Protein AF-A0A2W6D021-F1 (afdb_monomer)

Radius of gyration: 19.52 Å; Cα contacts (8 Å, |Δi|>4): 272; chains: 1; bounding box: 46×26×74 Å

Sequence (165 aa):
MRADDTATIYPVQRATSNGAAAAGVLAAVWCRSVGTSWTLELHEVDGGPARGTVVDWISSGIPISQPEPDVALTPELLGARGMYLFGDPSAGPDTHTRRGIGYACTNAELITLAHLVADAAAEAGVHPVLLAAQWVAAGFSTDDAAGWIRQGVQSPQATQHQTMS

Secondary structure (DSSP, 8-state):
----------------THHHHHTT-EEEEEE--SSSEEEEEEEE--SSSSPPPEEEEEEEEEETTSPPPPTTHHHHHHHTTT-EEEE-GGGS--BTTEEEEEEEES-HHHHHHHHHTHHHHHHTT--HHHHHHHHHHTT--HHHHHHHHHTT---HHHHHHHTT-

Structure (mmCIF, N/CA/C/O backbone):
data_AF-A0A2W6D021-F1
#
_entry.id   AF-A0A2W6D021-F1
#
loop_
_atom_site.group_PDB
_atom_site.id
_atom_site.type_symbol
_atom_site.label_atom_id
_atom_site.label_alt_id
_atom_site.label_comp_id
_atom_site.label_asym_id
_atom_site.label_entity_id
_atom_site.label_seq_id
_atom_site.pdbx_PDB_ins_code
_atom_site.Cartn_x
_atom_site.Cartn_y
_atom_site.Cartn_z
_atom_site.occupancy
_atom_site.B_iso_or_equiv
_atom_site.auth_seq_id
_atom_site.auth_comp_id
_atom_site.auth_asym_id
_atom_site.auth_atom_id
_atom_site.pdbx_PDB_model_num
ATOM 1 N N . MET A 1 1 ? 28.505 -12.039 53.521 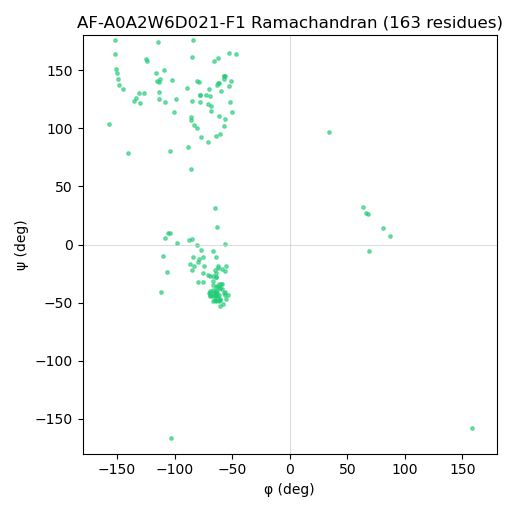1.00 36.16 1 MET A N 1
ATOM 2 C CA . MET A 1 1 ? 28.253 -10.638 53.118 1.00 36.16 1 MET A CA 1
ATOM 3 C C . MET A 1 1 ? 27.627 -10.684 51.729 1.00 36.16 1 MET A C 1
ATOM 5 O O . MET A 1 1 ? 28.126 -11.447 50.917 1.00 36.16 1 MET A O 1
ATOM 9 N N . ARG A 1 2 ? 26.483 -9.998 51.566 1.00 39.72 2 ARG A N 1
ATOM 10 C CA . ARG A 1 2 ? 25.570 -9.876 50.394 1.00 39.72 2 ARG A CA 1
ATOM 11 C C . ARG A 1 2 ? 26.297 -9.604 49.055 1.00 39.72 2 ARG A C 1
ATOM 13 O O . ARG A 1 2 ? 27.440 -9.173 49.117 1.00 39.72 2 ARG A O 1
ATOM 20 N N . ALA A 1 3 ? 25.730 -9.763 47.852 1.00 34.97 3 ALA A N 1
ATOM 21 C CA . ALA A 1 3 ? 24.343 -9.832 47.346 1.00 34.97 3 ALA A CA 1
ATOM 22 C C . ALA A 1 3 ? 24.319 -10.766 46.102 1.00 34.97 3 ALA A C 1
ATOM 24 O O . ALA A 1 3 ? 25.348 -10.902 45.449 1.00 34.97 3 ALA A O 1
ATOM 25 N N . ASP A 1 4 ? 23.308 -11.601 45.849 1.00 44.94 4 ASP A N 1
ATOM 26 C CA . ASP A 1 4 ? 22.039 -11.282 45.163 1.00 44.94 4 ASP A CA 1
ATOM 27 C C . ASP A 1 4 ? 22.173 -10.233 44.048 1.00 44.94 4 ASP A C 1
ATOM 29 O O . ASP A 1 4 ? 22.151 -9.035 44.318 1.00 44.94 4 ASP A O 1
ATOM 33 N N . ASP A 1 5 ? 22.289 -10.691 42.800 1.00 35.66 5 ASP A N 1
ATOM 34 C CA . ASP A 1 5 ? 21.982 -9.868 41.629 1.00 35.66 5 ASP A CA 1
ATOM 35 C C . ASP A 1 5 ? 21.263 -10.739 40.592 1.00 35.66 5 ASP A C 1
ATOM 37 O O . ASP A 1 5 ? 21.831 -11.309 39.658 1.00 35.66 5 ASP A O 1
ATOM 41 N N . THR A 1 6 ? 19.973 -10.935 40.857 1.00 46.66 6 THR A N 1
ATOM 42 C CA . THR A 1 6 ? 19.033 -11.535 39.918 1.00 46.66 6 THR A CA 1
ATOM 43 C C . THR A 1 6 ? 18.691 -10.461 38.892 1.00 46.66 6 THR A C 1
ATOM 45 O O . THR A 1 6 ? 17.790 -9.650 39.103 1.00 46.66 6 THR A O 1
ATOM 48 N N . ALA A 1 7 ? 19.426 -10.426 37.780 1.00 34.81 7 ALA A N 1
ATOM 49 C CA . ALA A 1 7 ? 19.088 -9.573 36.650 1.00 34.81 7 ALA A CA 1
ATOM 50 C C . ALA A 1 7 ? 17.836 -10.128 35.952 1.00 34.81 7 ALA A C 1
ATOM 52 O O . ALA A 1 7 ? 17.905 -10.934 35.024 1.00 34.81 7 ALA A O 1
ATOM 53 N N . THR A 1 8 ? 16.672 -9.689 36.426 1.00 38.25 8 THR A N 1
ATOM 54 C CA . THR A 1 8 ? 15.397 -9.774 35.715 1.00 38.25 8 THR A CA 1
ATOM 55 C C . THR A 1 8 ? 15.521 -8.983 34.415 1.00 38.25 8 THR A C 1
ATOM 57 O O . THR A 1 8 ? 15.348 -7.766 34.388 1.00 38.25 8 THR A O 1
ATOM 60 N N . ILE A 1 9 ? 15.842 -9.672 33.322 1.00 38.25 9 ILE A N 1
ATOM 61 C CA . ILE A 1 9 ? 15.699 -9.119 31.978 1.00 38.25 9 ILE A CA 1
ATOM 62 C C . ILE A 1 9 ? 14.225 -9.271 31.610 1.00 38.25 9 ILE A C 1
ATOM 64 O O . ILE A 1 9 ? 13.759 -10.355 31.264 1.00 38.25 9 ILE A O 1
ATOM 68 N N . TYR A 1 10 ? 13.479 -8.176 31.741 1.00 30.38 10 TYR A N 1
ATOM 69 C CA . TYR A 1 10 ? 12.132 -8.055 31.199 1.00 30.38 10 TYR A CA 1
ATOM 70 C C . TYR A 1 10 ? 12.154 -8.420 29.708 1.00 30.38 10 TYR A C 1
ATOM 72 O O . TYR A 1 10 ? 13.043 -7.944 28.992 1.00 30.38 10 TYR A O 1
ATOM 80 N N . PRO A 1 11 ? 11.190 -9.200 29.188 1.00 31.41 11 PRO A N 1
ATOM 81 C CA . PRO A 1 11 ? 10.976 -9.202 27.757 1.00 31.41 11 PRO A CA 1
ATOM 82 C C . PRO A 1 11 ? 10.578 -7.774 27.379 1.00 31.41 11 PRO A C 1
ATOM 84 O O . PRO A 1 11 ? 9.499 -7.301 27.734 1.00 31.41 11 PRO A O 1
ATOM 87 N N . VAL A 1 12 ? 11.464 -7.067 26.675 1.00 36.25 12 VAL A N 1
ATOM 88 C CA . VAL A 1 12 ? 11.050 -5.939 25.845 1.00 36.25 12 VAL A CA 1
ATOM 89 C C . VAL A 1 12 ? 10.030 -6.527 24.887 1.00 36.25 12 VAL A C 1
ATOM 91 O O . VAL A 1 12 ? 10.373 -7.259 23.956 1.00 36.25 12 VAL A O 1
ATOM 94 N N . GLN A 1 13 ? 8.760 -6.280 25.183 1.00 35.12 13 GLN A N 1
ATOM 95 C CA . GLN A 1 13 ? 7.656 -6.608 24.313 1.00 35.12 13 GLN A CA 1
ATOM 96 C C . GLN A 1 13 ? 7.842 -5.751 23.067 1.00 35.12 13 GLN A C 1
ATOM 98 O O . GLN A 1 13 ? 7.489 -4.575 23.026 1.00 35.12 13 GLN A O 1
ATOM 103 N N . ARG A 1 14 ? 8.514 -6.338 22.077 1.00 36.53 14 ARG A N 1
ATOM 104 C CA . ARG A 1 14 ? 8.670 -5.788 20.740 1.00 36.53 14 ARG A CA 1
ATOM 105 C C . ARG A 1 14 ? 7.251 -5.561 20.236 1.00 36.53 14 ARG A C 1
ATOM 107 O O . ARG A 1 14 ? 6.534 -6.536 20.018 1.00 36.53 14 ARG A O 1
ATOM 114 N N . ALA A 1 15 ? 6.830 -4.299 20.154 1.00 38.88 15 ALA A N 1
ATOM 115 C CA . ALA A 1 15 ? 5.554 -3.934 19.560 1.00 38.88 15 ALA A CA 1
ATOM 116 C C . ALA A 1 15 ? 5.493 -4.626 18.199 1.00 38.88 15 ALA A C 1
ATOM 118 O O . ALA A 1 15 ? 6.365 -4.455 17.346 1.00 38.88 15 ALA A O 1
ATOM 119 N N . THR A 1 16 ? 4.559 -5.555 18.089 1.00 40.28 16 THR A N 1
ATOM 120 C CA . THR A 1 16 ? 4.545 -6.571 17.058 1.00 40.28 16 THR A CA 1
ATOM 121 C C . THR A 1 16 ? 4.270 -5.916 15.712 1.00 40.28 16 THR A C 1
ATOM 123 O O . THR A 1 16 ? 3.166 -5.461 15.425 1.00 40.28 16 THR A O 1
ATOM 126 N N . SER A 1 17 ? 5.264 -5.983 14.834 1.00 48.09 17 SER A N 1
ATOM 127 C CA . SER A 1 17 ? 5.142 -5.860 13.378 1.00 48.09 17 SER A CA 1
ATOM 128 C C . SER A 1 17 ? 4.158 -6.866 12.751 1.00 48.09 17 SER A C 1
ATOM 130 O O . SER A 1 17 ? 3.954 -6.856 11.542 1.00 48.09 17 SER A O 1
ATOM 132 N N . ASN A 1 18 ? 3.516 -7.722 13.556 1.00 52.38 18 ASN A N 1
ATOM 133 C CA . ASN A 1 18 ? 2.543 -8.725 13.123 1.00 52.38 18 ASN A CA 1
ATOM 134 C C . ASN A 1 18 ? 1.292 -8.127 12.464 1.00 52.38 18 ASN A C 1
ATOM 136 O O . ASN A 1 18 ? 0.610 -8.851 11.752 1.00 52.38 18 ASN A O 1
ATOM 140 N N . GLY A 1 19 ? 0.976 -6.845 12.683 1.00 53.09 19 GLY A N 1
ATOM 141 C CA . GLY A 1 19 ? -0.213 -6.217 12.093 1.00 53.09 19 GLY A CA 1
ATOM 142 C C . GLY A 1 19 ? -0.155 -6.123 10.563 1.00 53.09 19 GLY A C 1
ATOM 143 O O . GLY A 1 19 ? -1.102 -6.523 9.895 1.00 53.09 19 GLY A O 1
ATOM 144 N N . ALA A 1 20 ? 0.967 -5.658 9.999 1.00 55.97 20 ALA A N 1
ATOM 145 C CA . ALA A 1 20 ? 1.134 -5.528 8.545 1.00 55.97 20 ALA A CA 1
ATOM 146 C C . ALA A 1 20 ? 1.226 -6.887 7.840 1.00 55.97 20 ALA A C 1
ATOM 148 O O . ALA A 1 20 ? 0.572 -7.090 6.818 1.00 55.97 20 ALA A O 1
ATOM 149 N N . ALA A 1 21 ? 1.983 -7.827 8.412 1.00 56.91 21 ALA A N 1
ATOM 150 C CA . ALA A 1 21 ? 2.098 -9.180 7.874 1.00 56.91 21 ALA A CA 1
ATOM 151 C C . ALA A 1 21 ? 0.750 -9.927 7.915 1.00 56.91 21 ALA A C 1
ATOM 153 O O . ALA A 1 21 ? 0.361 -10.548 6.930 1.00 56.91 21 ALA A O 1
ATOM 154 N N . ALA A 1 22 ? -0.019 -9.806 9.007 1.00 56.69 22 ALA A N 1
ATOM 155 C CA . ALA A 1 22 ? -1.361 -10.391 9.098 1.00 56.69 22 ALA A CA 1
ATOM 156 C C . ALA A 1 22 ? -2.367 -9.741 8.133 1.00 56.69 22 ALA A C 1
ATOM 158 O O . ALA A 1 22 ? -3.316 -10.393 7.704 1.00 56.69 22 ALA A O 1
ATOM 159 N N . ALA A 1 23 ? -2.154 -8.474 7.773 1.00 64.75 23 ALA A N 1
ATOM 160 C CA . ALA A 1 23 ? -2.985 -7.745 6.824 1.00 64.75 23 ALA A CA 1
ATOM 161 C C . ALA A 1 23 ? -2.552 -7.918 5.354 1.00 64.75 23 ALA A C 1
ATOM 163 O O . ALA A 1 23 ? -3.133 -7.282 4.475 1.00 64.75 23 ALA A O 1
ATOM 164 N N . GLY A 1 24 ? -1.546 -8.756 5.068 1.00 83.19 24 GLY A N 1
ATOM 165 C CA . GLY A 1 24 ? -1.071 -8.997 3.702 1.00 83.19 24 GLY A CA 1
ATOM 166 C C . GLY A 1 24 ? -0.484 -7.749 3.036 1.00 83.19 24 GLY A C 1
ATOM 167 O O . GLY A 1 24 ? -0.635 -7.561 1.830 1.00 83.19 24 GLY A O 1
ATOM 168 N N . VAL A 1 25 ? 0.129 -6.862 3.822 1.00 90.25 25 VAL A N 1
ATOM 169 C CA . VAL A 1 25 ? 0.795 -5.661 3.311 1.00 90.25 25 VAL A CA 1
ATOM 170 C C . VAL A 1 25 ? 2.159 -6.041 2.736 1.00 90.25 25 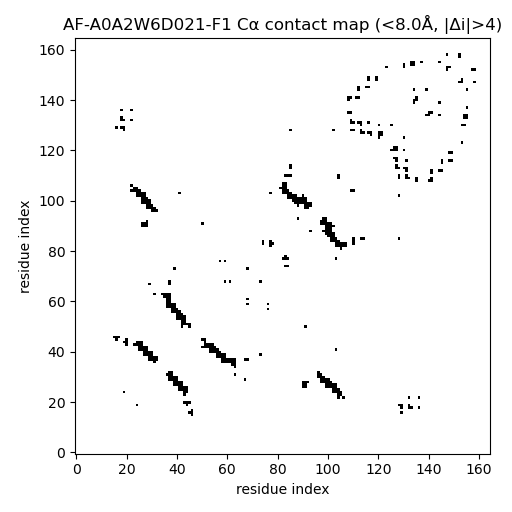VAL A C 1
ATOM 172 O O . VAL A 1 25 ? 2.972 -6.672 3.412 1.00 90.25 25 VAL A O 1
ATOM 175 N N . LEU A 1 26 ? 2.421 -5.605 1.506 1.00 92.75 26 LEU A N 1
ATOM 176 C CA . LEU A 1 26 ? 3.665 -5.835 0.777 1.00 92.75 26 LEU A CA 1
ATOM 177 C C . LEU A 1 26 ? 4.385 -4.509 0.528 1.00 92.75 26 LEU A C 1
ATOM 179 O O . LEU A 1 26 ? 3.749 -3.517 0.185 1.00 92.75 26 LEU A O 1
ATOM 183 N N . ALA A 1 27 ? 5.708 -4.474 0.645 1.00 92.56 27 ALA A N 1
ATOM 184 C CA . ALA A 1 27 ? 6.491 -3.337 0.174 1.00 92.56 27 ALA A CA 1
ATOM 185 C C . ALA A 1 27 ? 6.644 -3.406 -1.353 1.00 92.56 27 ALA A C 1
ATOM 187 O O . ALA A 1 27 ? 7.056 -4.430 -1.901 1.00 92.56 27 ALA A O 1
ATOM 188 N N . ALA A 1 28 ? 6.319 -2.312 -2.035 1.00 93.88 28 ALA A N 1
ATOM 189 C CA . ALA A 1 28 ? 6.420 -2.161 -3.479 1.00 93.88 28 ALA A CA 1
ATOM 190 C C . ALA A 1 28 ? 7.707 -1.412 -3.843 1.00 93.88 28 ALA A C 1
ATOM 192 O O . ALA A 1 28 ? 7.955 -0.303 -3.357 1.00 93.88 28 ALA A O 1
ATOM 193 N N . VAL A 1 29 ? 8.527 -2.018 -4.703 1.00 93.19 29 VAL A N 1
ATOM 194 C CA . VAL A 1 29 ? 9.859 -1.515 -5.056 1.00 93.19 29 VAL A CA 1
ATOM 195 C C . VAL A 1 29 ? 10.051 -1.563 -6.567 1.00 93.19 29 VAL A C 1
ATOM 197 O O . VAL A 1 29 ? 9.937 -2.621 -7.182 1.00 93.19 29 VAL A O 1
ATOM 200 N N . TRP A 1 30 ? 10.415 -0.440 -7.182 1.00 93.50 30 TRP A N 1
ATOM 201 C CA . TRP A 1 30 ? 10.939 -0.458 -8.544 1.00 93.50 30 TRP A CA 1
ATOM 202 C C . TRP A 1 30 ? 12.343 -1.036 -8.533 1.00 93.50 30 TRP A C 1
ATOM 204 O O . TRP A 1 30 ? 13.204 -0.576 -7.788 1.00 93.50 30 TRP A O 1
ATOM 214 N N . CYS A 1 31 ? 12.599 -2.021 -9.383 1.00 91.94 31 CYS A N 1
ATOM 215 C CA . CYS A 1 31 ? 13.886 -2.675 -9.514 1.00 91.94 31 CYS A CA 1
ATOM 216 C C . CYS A 1 31 ? 14.358 -2.668 -10.969 1.00 91.94 31 CYS A C 1
ATOM 218 O O . CYS A 1 31 ? 13.666 -3.090 -11.902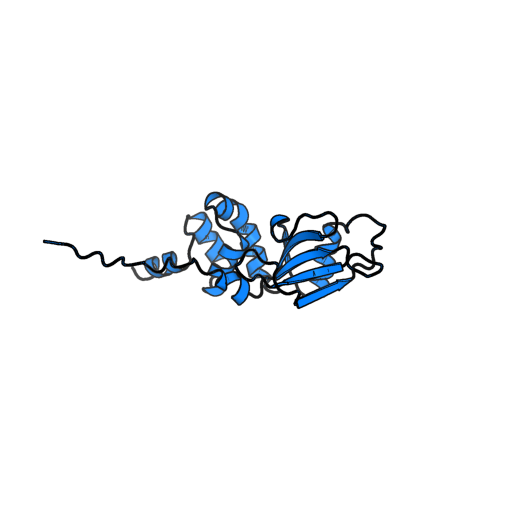 1.00 91.94 31 CYS A O 1
ATOM 220 N N . ARG A 1 32 ? 15.603 -2.234 -11.143 1.00 90.12 32 ARG A N 1
ATOM 221 C CA . ARG A 1 32 ? 16.395 -2.365 -12.360 1.00 90.12 32 ARG A CA 1
ATOM 222 C C . ARG A 1 32 ? 17.083 -3.736 -12.350 1.00 90.12 32 ARG A C 1
ATOM 224 O O . ARG A 1 32 ? 18.299 -3.830 -12.187 1.00 90.12 32 ARG A O 1
ATOM 231 N N . SER A 1 33 ? 16.279 -4.796 -12.414 1.00 73.25 33 SER A N 1
ATOM 232 C CA . SER A 1 33 ? 16.734 -6.194 -12.361 1.00 73.25 33 SER A CA 1
ATOM 233 C C . SER A 1 33 ? 17.189 -6.722 -13.734 1.00 73.25 33 SER A C 1
ATOM 235 O O . SER A 1 33 ? 17.074 -6.027 -14.739 1.00 73.25 33 SER A O 1
ATOM 237 N N . VAL A 1 34 ? 17.705 -7.960 -13.762 1.00 61.59 34 VAL A N 1
ATOM 238 C CA . VAL A 1 34 ? 18.503 -8.659 -14.807 1.00 61.59 34 VAL A CA 1
ATOM 239 C C . VAL A 1 34 ? 17.799 -8.888 -16.165 1.00 61.59 34 VAL A C 1
ATOM 241 O O . VAL A 1 34 ? 18.250 -9.693 -16.977 1.00 61.59 34 VAL A O 1
ATOM 244 N N . GLY A 1 35 ? 16.683 -8.207 -16.420 1.00 67.44 35 GLY A N 1
ATOM 245 C CA . GLY A 1 35 ? 15.927 -8.261 -17.668 1.00 67.44 35 GLY A CA 1
ATOM 246 C C . GLY A 1 35 ? 16.155 -7.041 -18.563 1.00 67.44 35 GLY A C 1
ATOM 247 O O . GLY A 1 35 ? 17.059 -6.233 -18.361 1.00 67.44 35 GLY A O 1
ATOM 248 N N . THR A 1 36 ? 15.300 -6.894 -19.574 1.00 85.25 36 THR A N 1
ATOM 249 C CA . THR A 1 36 ? 15.314 -5.732 -20.473 1.00 85.25 36 THR A CA 1
ATOM 250 C C . THR A 1 36 ? 14.489 -4.563 -19.948 1.00 85.25 36 THR A C 1
ATOM 252 O O . THR A 1 36 ? 14.690 -3.452 -20.431 1.00 85.25 36 THR A O 1
ATOM 255 N N . SER A 1 37 ? 13.591 -4.780 -18.977 1.00 91.56 37 SER A N 1
ATOM 256 C CA . SER A 1 37 ? 12.647 -3.777 -18.472 1.00 91.56 37 SER A CA 1
ATOM 257 C C . SER A 1 37 ? 12.7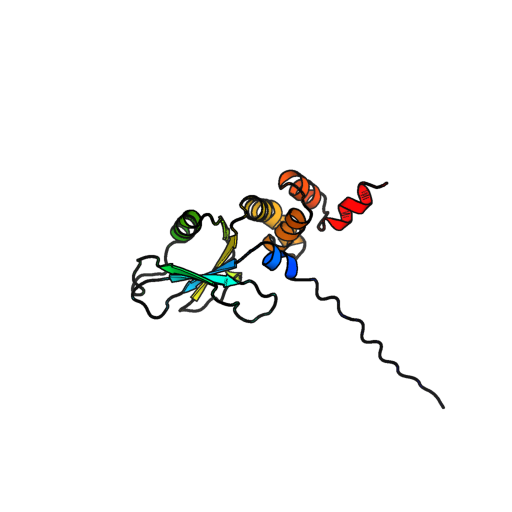32 -3.551 -16.963 1.00 91.56 37 SER A C 1
ATOM 259 O O . SER A 1 37 ? 13.137 -4.437 -16.209 1.00 91.56 37 SER A O 1
ATOM 261 N N . TRP A 1 38 ? 12.270 -2.386 -16.515 1.00 93.31 38 TRP A N 1
ATOM 262 C CA . TRP A 1 38 ? 11.964 -2.143 -15.110 1.00 93.31 38 TRP A CA 1
ATOM 263 C C . TRP A 1 38 ? 10.943 -3.163 -14.598 1.00 93.31 38 TRP A C 1
ATOM 265 O O . TRP A 1 38 ? 10.066 -3.629 -15.333 1.00 93.31 38 TRP A O 1
ATOM 275 N N . THR A 1 39 ? 11.099 -3.547 -13.337 1.00 94.31 39 THR A N 1
ATOM 276 C CA . THR A 1 39 ? 10.261 -4.549 -12.680 1.00 94.31 39 THR A CA 1
ATOM 277 C C . THR A 1 39 ? 9.784 -4.008 -11.346 1.00 94.31 39 THR A C 1
ATOM 279 O O . THR A 1 39 ? 10.590 -3.509 -10.568 1.00 94.31 39 THR A O 1
ATOM 282 N N . LEU A 1 40 ? 8.486 -4.102 -11.095 1.00 94.25 40 LEU A N 1
ATOM 283 C CA . LEU A 1 40 ? 7.884 -3.809 -9.808 1.00 94.25 40 LEU A CA 1
ATOM 284 C C . LEU A 1 40 ? 7.971 -5.077 -8.960 1.00 94.25 40 LEU A C 1
ATOM 286 O O . LEU A 1 40 ? 7.282 -6.050 -9.252 1.00 94.25 40 LEU A O 1
ATOM 290 N N . GLU A 1 41 ? 8.852 -5.091 -7.966 1.00 94.19 41 GLU A N 1
ATOM 291 C CA . GLU A 1 41 ? 9.013 -6.186 -7.007 1.00 94.19 41 GLU A CA 1
ATOM 292 C C . GLU A 1 41 ? 8.082 -5.953 -5.806 1.00 94.19 41 GLU A C 1
ATOM 294 O O . GLU A 1 41 ? 8.000 -4.838 -5.281 1.00 94.19 41 GLU A O 1
ATOM 299 N N . LEU A 1 42 ? 7.380 -7.006 -5.375 1.00 93.81 42 LEU A N 1
ATOM 300 C CA . LEU A 1 42 ? 6.554 -7.013 -4.170 1.00 93.81 42 LEU A CA 1
ATOM 301 C C . LEU A 1 42 ? 7.222 -7.871 -3.099 1.00 93.81 42 LEU A C 1
ATOM 303 O O . LEU A 1 42 ? 7.486 -9.056 -3.315 1.00 93.81 42 LEU A O 1
ATOM 307 N N . HIS A 1 43 ? 7.488 -7.263 -1.949 1.00 92.06 43 HIS A N 1
ATOM 308 C CA . HIS A 1 43 ? 8.199 -7.884 -0.839 1.00 92.06 43 HIS A CA 1
ATOM 309 C C . HIS A 1 43 ? 7.288 -8.068 0.368 1.00 92.06 43 HIS A C 1
ATOM 311 O O . HIS A 1 43 ? 6.543 -7.157 0.723 1.00 92.06 43 HIS A O 1
ATOM 317 N N . GLU A 1 44 ? 7.402 -9.201 1.054 1.00 89.62 44 GLU A N 1
ATOM 318 C CA . GLU A 1 44 ? 6.808 -9.353 2.384 1.00 89.62 44 GLU A CA 1
ATOM 319 C C . GLU A 1 44 ? 7.405 -8.339 3.366 1.00 89.62 44 GLU A C 1
ATOM 321 O O . GLU A 1 44 ? 8.608 -8.084 3.373 1.00 89.62 44 GLU A O 1
ATOM 326 N N . VAL A 1 45 ? 6.569 -7.741 4.214 1.00 82.88 45 VAL A N 1
ATOM 327 C CA . VAL A 1 45 ? 7.050 -6.869 5.291 1.00 82.88 45 VAL A CA 1
ATOM 328 C C . VAL A 1 45 ? 7.340 -7.730 6.518 1.00 82.88 45 VAL A C 1
ATOM 330 O O . VAL A 1 45 ? 6.521 -7.854 7.428 1.00 82.88 45 VAL A O 1
ATOM 333 N N . ASP A 1 46 ? 8.528 -8.323 6.551 1.00 68.44 46 ASP A N 1
ATOM 334 C CA . ASP A 1 46 ? 9.062 -8.928 7.767 1.00 68.44 46 ASP A CA 1
ATOM 335 C C . ASP A 1 46 ? 9.590 -7.801 8.649 1.00 68.44 46 ASP A C 1
ATOM 337 O O . ASP A 1 46 ? 10.428 -7.023 8.211 1.00 68.44 46 ASP A O 1
ATOM 341 N N . GLY A 1 47 ? 9.103 -7.674 9.887 1.00 58.03 47 GLY A N 1
ATOM 342 C CA . GLY A 1 47 ? 9.398 -6.555 10.802 1.00 58.03 47 GLY A CA 1
ATOM 343 C C . GLY A 1 47 ? 10.849 -6.399 11.286 1.00 58.03 47 GLY A C 1
ATOM 344 O O . GLY A 1 47 ? 11.079 -5.973 12.419 1.00 58.03 47 GLY A O 1
ATOM 345 N N . GLY A 1 48 ? 11.829 -6.780 10.471 1.00 53.84 48 GLY A N 1
ATOM 346 C CA . GLY A 1 48 ? 13.245 -6.512 10.638 1.00 53.84 48 GLY A CA 1
ATOM 347 C C . GLY A 1 48 ? 13.803 -5.599 9.535 1.00 53.84 48 GLY A C 1
ATOM 348 O O . GLY A 1 48 ? 13.127 -5.273 8.569 1.00 53.84 48 GLY A O 1
ATOM 349 N N . PRO A 1 49 ? 15.075 -5.187 9.663 1.00 44.31 49 PRO A N 1
ATOM 350 C CA . PRO A 1 49 ? 15.746 -4.303 8.704 1.00 44.31 49 PRO A CA 1
ATOM 351 C C . PRO A 1 49 ? 16.202 -5.015 7.416 1.00 44.31 49 PRO A C 1
ATOM 353 O O . PRO A 1 49 ? 16.768 -4.382 6.525 1.00 44.31 49 PRO A O 1
ATOM 356 N N . ALA A 1 50 ? 16.039 -6.339 7.335 1.00 51.50 50 ALA A N 1
ATOM 357 C CA . ALA A 1 50 ? 16.397 -7.112 6.154 1.00 51.50 50 ALA A CA 1
ATOM 358 C C . ALA A 1 50 ? 15.302 -6.967 5.093 1.00 51.50 50 ALA A C 1
ATOM 360 O O . ALA A 1 50 ? 14.120 -6.986 5.421 1.00 51.50 50 ALA A O 1
ATOM 361 N N . ARG A 1 5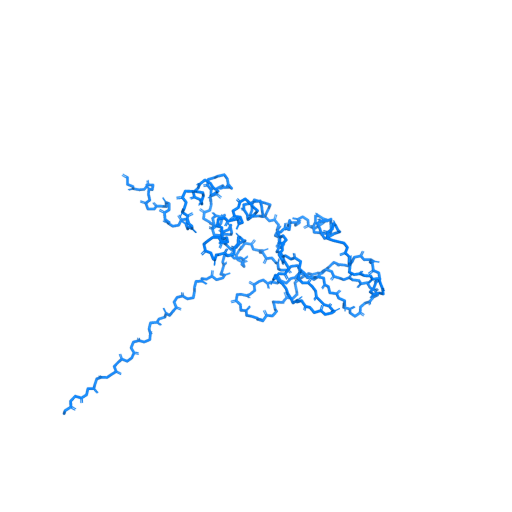1 ? 15.704 -6.841 3.820 1.00 64.12 51 ARG A N 1
ATOM 362 C CA . ARG A 1 51 ? 14.768 -6.895 2.689 1.00 64.12 51 ARG A CA 1
ATOM 363 C C . ARG A 1 51 ? 13.923 -8.155 2.820 1.00 64.12 51 ARG A C 1
ATOM 365 O O . ARG A 1 51 ? 14.488 -9.247 2.854 1.00 64.12 51 ARG A O 1
ATOM 372 N N . GLY A 1 52 ? 12.610 -7.981 2.867 1.00 74.88 52 GLY A N 1
ATOM 373 C CA . GLY A 1 52 ? 11.696 -9.105 2.847 1.00 74.88 52 GLY A CA 1
ATOM 374 C C . GLY A 1 52 ? 11.803 -9.908 1.558 1.00 74.88 52 GLY A C 1
ATOM 375 O O . GLY A 1 52 ? 12.324 -9.438 0.533 1.00 74.88 52 GLY A O 1
ATOM 376 N N . THR A 1 53 ? 11.314 -11.138 1.625 1.00 87.31 53 THR A N 1
ATOM 377 C CA . THR A 1 53 ? 11.276 -12.061 0.492 1.00 87.31 53 THR A CA 1
ATOM 378 C C . THR A 1 53 ? 10.454 -11.454 -0.644 1.00 87.31 53 THR A C 1
ATOM 380 O O . THR A 1 53 ? 9.357 -10.951 -0.411 1.00 87.31 53 THR A O 1
ATOM 383 N N . VAL A 1 54 ? 10.982 -11.480 -1.875 1.00 90.44 54 VAL A N 1
ATOM 384 C CA . VAL A 1 54 ? 10.181 -11.146 -3.064 1.00 90.44 54 VAL A CA 1
ATOM 385 C C . VAL A 1 54 ? 9.150 -12.253 -3.248 1.00 90.44 54 VAL A C 1
ATOM 387 O O . VAL A 1 54 ? 9.531 -13.407 -3.450 1.00 90.44 54 VAL A O 1
ATOM 390 N N . VAL A 1 55 ? 7.869 -11.905 -3.194 1.00 92.06 55 VAL A N 1
ATOM 391 C CA . VAL A 1 55 ? 6.760 -12.865 -3.321 1.00 92.06 55 VAL A CA 1
ATOM 392 C C . VAL A 1 55 ? 6.030 -12.772 -4.653 1.00 92.06 55 VAL A C 1
ATOM 394 O O . VAL A 1 55 ? 5.458 -13.761 -5.101 1.00 92.06 55 VAL A O 1
ATOM 397 N N . ASP A 1 56 ? 6.088 -11.619 -5.318 1.00 92.44 56 ASP A N 1
ATOM 398 C CA . ASP A 1 56 ? 5.582 -11.434 -6.680 1.00 92.44 56 ASP A CA 1
ATOM 399 C C . ASP A 1 56 ? 6.368 -10.320 -7.385 1.00 92.44 56 ASP A C 1
ATOM 401 O O . ASP A 1 56 ? 7.084 -9.532 -6.757 1.00 92.44 56 ASP A O 1
ATOM 405 N N . TRP A 1 57 ? 6.250 -10.258 -8.707 1.00 93.50 57 TRP A N 1
ATOM 406 C CA . TRP A 1 57 ? 6.831 -9.198 -9.514 1.00 93.50 57 TRP A CA 1
ATOM 407 C C . TRP A 1 57 ? 6.021 -8.929 -10.784 1.00 93.50 57 TRP A C 1
ATOM 409 O O . TRP A 1 57 ? 5.375 -9.812 -11.353 1.00 93.50 57 TRP A O 1
ATOM 419 N N . ILE A 1 58 ? 6.073 -7.684 -11.257 1.00 93.25 58 ILE A N 1
ATOM 420 C CA . ILE A 1 58 ? 5.355 -7.227 -12.449 1.00 93.25 58 ILE A CA 1
ATOM 421 C C . ILE A 1 58 ? 6.338 -6.502 -13.368 1.00 93.25 58 ILE A C 1
ATOM 423 O O . ILE A 1 58 ? 6.968 -5.522 -12.975 1.00 93.25 58 ILE A O 1
ATOM 427 N N . SER A 1 59 ? 6.485 -6.968 -14.609 1.00 92.50 59 SER A N 1
ATOM 428 C CA . SER A 1 59 ? 7.243 -6.225 -15.624 1.00 92.50 59 SER A CA 1
ATOM 429 C C . SER A 1 59 ? 6.475 -4.966 -16.022 1.00 92.50 59 SER A C 1
ATOM 431 O O . SER A 1 59 ? 5.284 -5.038 -16.315 1.00 92.50 59 SER A O 1
ATOM 433 N N . SER A 1 60 ? 7.159 -3.823 -16.086 1.00 91.75 60 SER A N 1
ATOM 434 C CA . SER A 1 60 ? 6.559 -2.586 -16.600 1.00 91.75 60 SER A CA 1
ATOM 435 C C . SER A 1 60 ? 6.511 -2.524 -18.129 1.00 91.75 60 SER A C 1
ATOM 437 O O . SER A 1 60 ? 5.879 -1.631 -18.684 1.00 91.75 60 SER A O 1
ATOM 439 N N . GLY A 1 61 ? 7.260 -3.389 -18.824 1.00 90.88 61 GLY A N 1
ATOM 440 C CA . GLY A 1 61 ? 7.532 -3.258 -20.259 1.00 90.88 61 GLY A CA 1
ATOM 441 C C . GLY A 1 61 ? 8.440 -2.075 -20.641 1.00 90.88 61 GLY A C 1
ATOM 442 O O . GLY A 1 61 ? 8.853 -1.980 -21.796 1.00 90.88 61 GLY A O 1
ATOM 443 N N . ILE A 1 62 ? 8.810 -1.200 -19.697 1.00 90.81 62 ILE A N 1
ATOM 444 C CA . ILE A 1 62 ? 9.666 -0.030 -19.939 1.00 90.81 62 ILE A CA 1
ATOM 445 C C . ILE A 1 62 ? 11.133 -0.450 -19.871 1.00 90.81 62 ILE A C 1
ATOM 447 O O . ILE A 1 62 ? 11.553 -0.958 -18.829 1.00 90.81 62 ILE A O 1
ATOM 451 N N . PRO A 1 63 ? 11.946 -0.218 -20.916 1.00 91.94 63 PRO A N 1
ATOM 452 C CA . PRO A 1 63 ? 13.348 -0.610 -20.918 1.00 91.94 63 PRO A CA 1
ATOM 453 C C . PRO A 1 63 ? 14.166 -0.027 -19.757 1.00 91.94 63 PRO A C 1
ATOM 455 O O . PRO A 1 63 ? 14.037 1.151 -19.444 1.00 91.94 63 PRO A O 1
ATOM 458 N N . ILE A 1 64 ? 15.105 -0.797 -19.194 1.00 90.94 64 ILE A N 1
ATOM 459 C CA . ILE A 1 64 ? 16.016 -0.324 -18.121 1.00 90.94 64 ILE A CA 1
ATOM 460 C C . ILE A 1 64 ? 17.019 0.758 -18.568 1.00 90.94 64 ILE A C 1
ATOM 462 O O . ILE A 1 64 ? 17.832 1.233 -17.767 1.00 90.94 64 ILE A O 1
ATOM 466 N N . SER A 1 65 ? 17.049 1.061 -19.868 1.00 89.06 65 SER A N 1
ATOM 467 C CA . SER A 1 65 ? 17.776 2.189 -20.454 1.00 89.06 65 SER A CA 1
ATOM 468 C C . SER A 1 65 ? 16.992 3.499 -20.364 1.00 89.06 65 SER A C 1
ATOM 470 O O . SER A 1 65 ? 17.594 4.563 -20.485 1.00 89.06 65 SER A O 1
ATOM 472 N N . GLN A 1 66 ? 15.677 3.431 -20.154 1.00 88.19 66 GLN A N 1
ATOM 473 C CA . GLN A 1 66 ? 14.837 4.586 -19.870 1.00 88.19 66 GLN A CA 1
ATOM 474 C C . GLN A 1 66 ? 14.859 4.901 -18.366 1.00 88.19 66 GLN A C 1
ATOM 476 O O . GLN A 1 66 ? 15.242 4.038 -17.563 1.00 88.19 66 GLN A O 1
ATOM 481 N N . PRO A 1 67 ? 14.463 6.127 -17.975 1.00 86.81 67 PRO A N 1
ATOM 482 C CA . PRO A 1 67 ? 14.257 6.472 -16.575 1.00 86.81 67 PRO A CA 1
ATOM 483 C C . PRO A 1 67 ? 13.317 5.497 -15.863 1.00 86.81 67 PRO A C 1
ATOM 485 O O . PRO A 1 67 ? 12.607 4.711 -16.493 1.00 86.81 67 PRO A O 1
ATOM 488 N N . GLU A 1 68 ? 13.333 5.566 -14.536 1.00 86.44 68 GLU A N 1
ATOM 489 C CA . GLU A 1 68 ? 12.362 4.868 -13.701 1.00 86.44 68 GLU A CA 1
ATOM 490 C C . GLU A 1 68 ? 10.927 5.157 -14.173 1.00 86.44 68 GLU A C 1
ATOM 492 O O . GLU A 1 68 ? 10.642 6.292 -14.577 1.00 86.44 68 GLU A O 1
ATOM 497 N N . PRO A 1 69 ? 10.032 4.154 -14.156 1.00 86.12 69 PRO A N 1
ATOM 498 C CA . PRO A 1 69 ? 8.641 4.363 -14.510 1.00 86.12 69 PRO A CA 1
ATOM 499 C C . PRO A 1 69 ? 7.978 5.436 -13.650 1.00 86.12 69 PRO A C 1
ATOM 501 O O . PRO A 1 69 ? 8.245 5.549 -12.455 1.00 86.12 69 PRO A O 1
ATOM 504 N N . ASP A 1 70 ? 7.076 6.191 -14.272 1.00 82.25 70 ASP A N 1
ATOM 505 C CA . ASP A 1 70 ? 6.291 7.219 -13.596 1.00 82.25 70 ASP A CA 1
ATOM 506 C C . ASP A 1 70 ? 5.505 6.628 -12.409 1.00 82.25 70 ASP A C 1
ATOM 508 O O . ASP A 1 70 ? 4.990 5.507 -12.473 1.00 82.25 70 ASP A O 1
ATOM 512 N N . VAL A 1 71 ? 5.358 7.420 -11.346 1.00 77.62 71 VAL A N 1
ATOM 513 C CA . VAL A 1 71 ? 4.524 7.114 -10.179 1.00 77.62 71 VAL A CA 1
ATOM 514 C C . VAL A 1 71 ? 3.069 6.8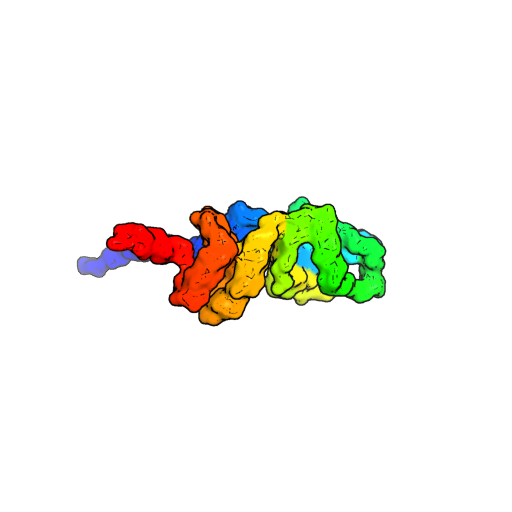42 -10.562 1.00 77.62 71 VAL A C 1
ATOM 516 O O . VAL A 1 71 ? 2.381 6.139 -9.831 1.00 77.62 71 VAL A O 1
ATOM 519 N N . ALA A 1 72 ? 2.606 7.339 -11.714 1.00 86.25 72 ALA A N 1
ATOM 520 C CA . ALA A 1 72 ? 1.281 7.035 -12.252 1.00 86.25 72 ALA A CA 1
ATOM 521 C C . ALA A 1 72 ? 1.136 5.591 -12.778 1.00 86.25 72 ALA A C 1
ATOM 523 O O . ALA A 1 72 ? 0.030 5.052 -12.754 1.00 86.25 72 ALA A O 1
ATOM 524 N N . LEU A 1 73 ? 2.226 4.940 -13.208 1.00 91.56 73 LEU A N 1
ATOM 525 C CA . LEU A 1 73 ? 2.180 3.564 -13.722 1.00 91.56 73 LEU A CA 1
ATOM 526 C C . LEU A 1 73 ? 2.019 2.539 -12.593 1.00 91.56 73 LEU A C 1
ATOM 528 O O . LEU A 1 73 ? 1.395 1.495 -12.774 1.00 91.56 73 LEU A O 1
ATOM 532 N N . THR A 1 74 ? 2.574 2.816 -11.413 1.00 92.88 74 THR A N 1
ATOM 533 C CA . THR A 1 74 ? 2.547 1.858 -10.301 1.00 92.88 74 THR A CA 1
ATOM 534 C C . THR A 1 74 ? 1.117 1.512 -9.855 1.00 92.88 74 THR A C 1
ATOM 536 O O . THR A 1 74 ? 0.813 0.320 -9.775 1.00 92.88 74 THR A O 1
ATOM 539 N N . PRO A 1 75 ? 0.203 2.479 -9.614 1.00 92.88 75 PRO A N 1
ATOM 540 C CA . PRO A 1 75 ? -1.193 2.178 -9.302 1.00 92.88 75 PRO A CA 1
ATOM 541 C C . PRO A 1 75 ? -1.910 1.381 -10.393 1.00 92.88 75 PRO A C 1
ATOM 543 O O . PRO A 1 75 ? -2.748 0.550 -10.065 1.00 92.88 75 PRO A O 1
ATOM 546 N N . GLU A 1 76 ? -1.585 1.590 -11.672 1.00 94.69 76 GLU A N 1
ATOM 547 C CA . GLU A 1 76 ? -2.177 0.826 -12.778 1.00 94.69 76 GLU A CA 1
ATOM 548 C C . GLU A 1 76 ? -1.754 -0.649 -12.724 1.00 94.69 76 GLU A C 1
ATOM 550 O O . GLU A 1 76 ? -2.599 -1.547 -12.749 1.00 94.69 76 GLU A O 1
ATOM 555 N N . LEU A 1 77 ? -0.451 -0.908 -12.572 1.00 95.25 77 LEU A N 1
ATOM 556 C CA . LEU A 1 77 ? 0.090 -2.267 -12.486 1.00 95.25 77 LEU A CA 1
ATOM 557 C C . LEU A 1 77 ? -0.409 -3.012 -11.243 1.00 95.25 77 LEU A C 1
ATOM 559 O O . LEU A 1 77 ? -0.735 -4.198 -11.320 1.00 95.25 77 LEU A O 1
ATOM 563 N N . LEU A 1 78 ? -0.500 -2.319 -10.106 1.00 95.56 78 LEU A N 1
ATOM 564 C CA . LEU A 1 78 ? -1.059 -2.872 -8.872 1.00 95.56 78 LEU A CA 1
ATOM 565 C C . LEU A 1 78 ? -2.570 -3.094 -8.990 1.00 95.56 78 LEU A C 1
ATOM 567 O O . LEU A 1 78 ? -3.065 -4.152 -8.602 1.00 95.56 78 LEU A O 1
ATOM 571 N N . GLY A 1 79 ? -3.296 -2.153 -9.593 1.00 95.50 79 GLY A N 1
ATOM 572 C CA . GLY A 1 79 ? -4.732 -2.254 -9.839 1.00 95.50 79 GLY A CA 1
ATOM 573 C C . GLY A 1 79 ? -5.087 -3.442 -10.734 1.00 95.50 79 GLY A C 1
ATOM 574 O O . GLY A 1 79 ? -6.048 -4.156 -10.452 1.00 95.50 79 GLY A O 1
ATOM 575 N N . ALA A 1 80 ? -4.254 -3.748 -11.734 1.00 95.56 80 ALA A N 1
ATOM 576 C CA . ALA A 1 80 ? -4.383 -4.956 -12.554 1.00 95.56 80 ALA A CA 1
ATOM 577 C C . ALA A 1 80 ? -4.230 -6.265 -11.748 1.00 95.56 80 ALA A C 1
ATOM 579 O O . ALA A 1 80 ? -4.664 -7.326 -12.201 1.00 95.56 80 ALA A O 1
ATOM 580 N N . ARG A 1 81 ? -3.641 -6.203 -10.546 1.00 93.88 81 ARG A N 1
ATOM 581 C CA . ARG A 1 81 ? -3.557 -7.304 -9.572 1.00 93.88 81 ARG A CA 1
ATOM 582 C C . ARG A 1 81 ? -4.539 -7.158 -8.401 1.00 93.88 81 ARG A C 1
ATOM 584 O O . ARG A 1 81 ? -4.452 -7.927 -7.449 1.00 93.88 81 ARG A O 1
ATOM 591 N N . GLY A 1 82 ? -5.476 -6.208 -8.461 1.00 95.12 82 GLY A N 1
ATOM 592 C CA . GLY A 1 82 ? -6.443 -5.953 -7.389 1.00 95.12 82 GLY A CA 1
ATOM 593 C C . GLY A 1 82 ? -5.814 -5.380 -6.115 1.00 95.12 82 GLY A C 1
ATOM 594 O O . GLY A 1 82 ? -6.338 -5.596 -5.025 1.00 95.12 82 GLY A O 1
ATOM 595 N N . MET A 1 83 ? -4.675 -4.696 -6.238 1.00 95.94 83 MET A N 1
ATOM 596 C CA . MET A 1 83 ? -3.950 -4.095 -5.121 1.00 95.94 83 MET A CA 1
ATOM 597 C C . MET A 1 83 ? -4.050 -2.570 -5.135 1.00 95.94 83 MET A C 1
ATOM 599 O O . MET A 1 83 ? -4.124 -1.933 -6.185 1.00 95.94 83 MET A O 1
ATOM 603 N N . TYR A 1 84 ? -3.988 -1.995 -3.941 1.00 96.19 84 TYR A N 1
ATOM 604 C CA . TYR A 1 84 ? -4.034 -0.564 -3.666 1.00 96.19 84 TYR A CA 1
ATOM 605 C C . TYR A 1 84 ? -2.710 -0.123 -3.043 1.00 96.19 84 TYR A C 1
ATOM 607 O O . TYR A 1 84 ? -2.092 -0.895 -2.313 1.00 96.19 84 TYR A O 1
ATOM 615 N N . LEU A 1 85 ? -2.282 1.112 -3.322 1.00 95.38 85 LEU A N 1
ATOM 616 C CA . LEU A 1 85 ? -0.981 1.646 -2.912 1.00 95.38 85 LEU A CA 1
ATOM 617 C C . LEU A 1 85 ? -1.128 2.780 -1.890 1.00 95.38 85 LEU A C 1
ATOM 619 O O . LEU A 1 85 ? -1.840 3.761 -2.117 1.00 95.38 85 LEU A O 1
ATOM 623 N N . PHE A 1 86 ? -0.370 2.681 -0.805 1.00 94.81 86 PHE A N 1
ATOM 624 C CA . PHE A 1 86 ? -0.000 3.807 0.042 1.00 94.81 86 PHE A CA 1
ATOM 625 C C . PHE A 1 86 ? 1.424 4.236 -0.323 1.00 94.81 86 PHE A C 1
ATOM 627 O O . PHE A 1 86 ? 2.358 3.457 -0.141 1.00 94.81 86 PHE A O 1
ATOM 634 N N . GLY A 1 87 ? 1.587 5.438 -0.881 1.00 93.50 87 GLY A N 1
ATOM 635 C CA . GLY A 1 87 ? 2.884 5.940 -1.336 1.00 93.50 87 GLY A CA 1
ATOM 636 C C . GLY A 1 87 ? 3.803 6.280 -0.166 1.00 93.50 87 GLY A C 1
ATOM 637 O O . GLY A 1 87 ? 3.473 7.133 0.651 1.00 93.50 87 GLY A O 1
ATOM 638 N N . ASP A 1 88 ? 4.958 5.627 -0.112 1.00 91.06 88 ASP A N 1
ATOM 639 C CA . ASP A 1 88 ? 6.005 5.876 0.872 1.00 91.06 88 ASP A CA 1
ATOM 640 C C . ASP A 1 88 ? 7.363 5.398 0.322 1.00 91.06 88 ASP A C 1
ATOM 642 O O . ASP A 1 88 ? 7.655 4.197 0.331 1.00 91.06 88 ASP A O 1
ATOM 646 N N . PRO A 1 89 ? 8.233 6.314 -0.134 1.00 87.56 89 PRO A N 1
ATOM 647 C CA . PRO A 1 89 ? 9.552 5.954 -0.645 1.00 87.56 89 PRO A CA 1
ATOM 648 C C . PRO A 1 89 ? 10.437 5.217 0.371 1.00 87.56 89 PRO A C 1
ATOM 650 O O . PRO A 1 89 ? 11.362 4.506 -0.024 1.00 87.56 89 PRO A O 1
ATOM 653 N N . SER A 1 90 ? 10.156 5.351 1.673 1.00 86.94 90 SER A N 1
ATOM 654 C CA . SER A 1 90 ? 10.896 4.674 2.741 1.00 86.94 90 SER A CA 1
ATOM 655 C C . SER A 1 90 ? 10.557 3.185 2.875 1.00 86.94 90 SER A C 1
ATOM 657 O O . SER A 1 90 ? 11.295 2.451 3.533 1.00 86.94 90 SER A O 1
ATOM 659 N N . ALA A 1 91 ? 9.506 2.708 2.195 1.00 84.69 91 ALA A N 1
ATOM 660 C CA . ALA A 1 91 ? 9.096 1.302 2.181 1.00 84.69 91 ALA A CA 1
ATOM 661 C C . ALA A 1 91 ? 10.136 0.357 1.554 1.00 84.69 91 ALA A C 1
ATOM 663 O O . ALA A 1 91 ? 10.011 -0.863 1.639 1.00 84.69 91 ALA A O 1
ATOM 664 N N . GLY A 1 92 ? 11.165 0.896 0.899 1.00 83.00 92 GLY A N 1
ATOM 665 C CA . GLY A 1 92 ? 12.181 0.105 0.229 1.00 83.00 92 GLY A CA 1
ATOM 666 C C . GLY A 1 92 ? 13.539 0.796 0.158 1.00 83.00 92 GLY A C 1
ATOM 667 O O . GLY A 1 92 ? 13.708 1.937 0.580 1.00 83.00 92 GLY A O 1
ATOM 668 N N . PRO A 1 93 ? 14.548 0.094 -0.380 1.00 80.94 93 PRO A N 1
ATOM 669 C CA . PRO A 1 93 ? 15.864 0.674 -0.588 1.00 80.94 93 PRO A CA 1
ATOM 670 C C . PRO A 1 93 ? 15.787 1.845 -1.571 1.00 80.94 93 PRO A C 1
ATOM 672 O O . PRO A 1 93 ? 15.162 1.732 -2.621 1.00 80.94 93 PRO A O 1
ATOM 675 N N . ASP A 1 94 ? 16.522 2.913 -1.277 1.00 85.94 94 ASP A N 1
ATOM 676 C CA . ASP A 1 94 ? 16.738 4.031 -2.191 1.00 85.94 94 ASP A CA 1
ATOM 677 C C . ASP A 1 94 ? 18.151 3.942 -2.794 1.00 85.94 94 ASP A C 1
ATOM 679 O O . ASP A 1 94 ? 19.114 4.553 -2.341 1.00 85.94 94 ASP A O 1
ATOM 683 N N . THR A 1 95 ? 18.303 3.094 -3.813 1.00 86.69 95 THR A N 1
ATOM 684 C CA . THR A 1 95 ? 19.571 2.859 -4.530 1.00 86.69 95 THR A CA 1
ATOM 685 C C . THR A 1 95 ? 19.430 3.078 -6.036 1.00 86.69 95 THR A C 1
ATOM 687 O O . THR A 1 95 ? 18.343 2.991 -6.589 1.00 86.69 95 THR A O 1
ATOM 690 N N . HIS A 1 96 ? 20.531 3.307 -6.747 1.00 83.31 96 HIS A N 1
ATOM 691 C CA . HIS A 1 96 ? 20.521 3.514 -8.205 1.00 83.31 96 HIS A CA 1
ATOM 692 C C . HIS A 1 96 ? 19.860 2.380 -9.025 1.00 83.31 96 HIS A C 1
ATOM 694 O O . HIS A 1 96 ? 19.537 2.575 -10.194 1.00 83.31 96 HIS A O 1
ATOM 700 N N . THR A 1 97 ? 19.702 1.185 -8.450 1.00 87.62 97 THR A N 1
ATOM 701 C CA . THR A 1 97 ? 19.045 0.030 -9.085 1.00 87.62 97 THR A CA 1
ATOM 702 C C . THR A 1 97 ? 17.703 -0.317 -8.464 1.00 87.62 97 THR A C 1
ATOM 704 O O . THR A 1 97 ? 17.015 -1.175 -9.005 1.00 87.62 97 THR A O 1
ATOM 707 N N . ARG A 1 98 ? 17.332 0.282 -7.330 1.00 89.75 98 ARG A N 1
ATOM 708 C CA . ARG A 1 98 ? 16.090 -0.041 -6.628 1.00 89.75 98 ARG A CA 1
ATOM 709 C C . ARG A 1 98 ? 15.528 1.163 -5.902 1.00 89.75 98 ARG A C 1
ATOM 711 O O . ARG A 1 98 ? 16.304 1.846 -5.241 1.00 89.75 98 ARG A O 1
ATOM 718 N N . ARG A 1 99 ? 14.220 1.369 -5.973 1.00 90.12 99 ARG A N 1
ATOM 719 C CA . ARG A 1 99 ? 13.527 2.499 -5.353 1.00 90.12 99 ARG A CA 1
ATOM 720 C C . ARG A 1 99 ? 12.273 2.018 -4.650 1.00 90.12 99 ARG A C 1
ATOM 722 O O . ARG A 1 99 ? 11.437 1.367 -5.270 1.00 90.12 99 ARG A O 1
ATOM 729 N N . GLY A 1 100 ? 12.168 2.307 -3.357 1.00 91.31 100 GLY A N 1
ATOM 730 C CA . GLY A 1 100 ? 10.925 2.126 -2.620 1.00 91.31 100 GLY A CA 1
ATOM 731 C C . GLY A 1 100 ? 9.843 3.034 -3.191 1.00 91.31 100 GLY A C 1
ATOM 732 O O . GLY A 1 100 ? 10.108 4.189 -3.517 1.00 91.31 100 GLY A O 1
ATOM 733 N N . ILE A 1 101 ? 8.637 2.497 -3.333 1.00 92.25 101 ILE A N 1
ATOM 734 C CA . ILE A 1 101 ? 7.480 3.250 -3.821 1.00 92.25 101 ILE A CA 1
ATOM 735 C C . ILE A 1 101 ? 6.463 3.427 -2.701 1.00 92.25 101 ILE A C 1
ATOM 737 O O . ILE A 1 101 ? 5.852 4.486 -2.574 1.00 92.25 101 ILE A O 1
ATOM 741 N N . GLY A 1 102 ? 6.253 2.379 -1.908 1.00 93.44 102 GLY A N 1
ATOM 742 C CA . GLY A 1 102 ? 5.256 2.385 -0.855 1.00 93.44 102 GLY A CA 1
ATOM 743 C C . GLY A 1 102 ? 4.829 0.993 -0.442 1.00 93.44 102 GLY A C 1
ATOM 744 O O . GLY A 1 102 ? 5.529 0.010 -0.680 1.00 93.44 102 GLY A O 1
ATOM 745 N N . TYR A 1 103 ? 3.647 0.924 0.151 1.00 94.06 103 TYR A N 1
ATOM 746 C CA . TYR A 1 103 ? 3.046 -0.305 0.642 1.00 94.06 103 TYR A CA 1
ATOM 747 C C . TYR A 1 103 ? 1.801 -0.640 -0.173 1.00 94.06 103 TYR A C 1
ATOM 749 O O . TYR A 1 103 ? 0.892 0.182 -0.302 1.00 94.06 103 TYR A O 1
ATOM 757 N N . ALA A 1 104 ? 1.765 -1.848 -0.721 1.00 94.62 104 ALA A N 1
ATOM 758 C CA . ALA A 1 104 ? 0.659 -2.394 -1.483 1.00 94.62 104 ALA A CA 1
ATOM 759 C C . ALA A 1 104 ? -0.151 -3.383 -0.636 1.00 94.62 104 ALA A C 1
ATOM 761 O O . ALA A 1 104 ? 0.406 -4.159 0.139 1.00 94.62 104 ALA A O 1
ATOM 762 N N . CYS A 1 105 ? -1.472 -3.378 -0.790 1.00 94.69 105 CYS A N 1
ATOM 763 C CA . CYS A 1 105 ? -2.360 -4.326 -0.121 1.00 94.69 105 CYS A CA 1
ATOM 764 C C . CYS A 1 105 ? -3.605 -4.580 -0.977 1.00 94.69 105 CYS A C 1
ATOM 766 O O . CYS A 1 105 ? -4.082 -3.680 -1.667 1.00 94.69 105 CYS A O 1
ATOM 768 N N . THR A 1 106 ? -4.167 -5.787 -0.919 1.00 94.81 106 THR A N 1
ATOM 769 C CA . THR A 1 106 ? -5.463 -6.099 -1.550 1.00 94.81 106 THR A CA 1
ATOM 770 C C . THR A 1 106 ? -6.647 -5.508 -0.779 1.00 94.81 106 THR A C 1
ATOM 772 O O . THR A 1 106 ? -7.742 -5.387 -1.321 1.00 94.81 106 THR A O 1
ATOM 775 N N . ASN A 1 107 ? -6.452 -5.134 0.490 1.00 93.94 107 ASN A N 1
ATOM 776 C CA . ASN A 1 107 ? -7.479 -4.509 1.311 1.00 93.94 107 ASN A CA 1
ATOM 777 C C . ASN A 1 107 ? -7.547 -2.992 1.048 1.00 93.94 107 ASN A C 1
ATOM 779 O O . ASN A 1 107 ? -6.734 -2.215 1.554 1.00 93.94 107 ASN A O 1
ATOM 783 N N . ALA A 1 108 ? -8.554 -2.579 0.275 1.00 93.12 108 ALA A N 1
ATOM 784 C CA . ALA A 1 108 ? -8.808 -1.179 -0.061 1.00 93.12 108 ALA A CA 1
ATOM 785 C C . ALA A 1 108 ? -9.111 -0.307 1.168 1.00 93.12 108 ALA A C 1
ATOM 787 O O . ALA A 1 108 ? -8.684 0.849 1.221 1.00 93.12 108 ALA A O 1
ATOM 788 N N . GLU A 1 109 ? -9.837 -0.843 2.155 1.00 93.44 109 GLU A N 1
ATOM 789 C CA . GLU A 1 109 ? -10.204 -0.110 3.371 1.00 93.44 109 GLU A CA 1
ATOM 790 C C . GLU A 1 109 ? -8.967 0.228 4.194 1.00 93.44 109 GLU A C 1
ATOM 792 O O . GLU A 1 109 ? -8.823 1.361 4.643 1.00 93.44 109 GLU A O 1
ATOM 797 N N . LEU A 1 110 ? -8.019 -0.707 4.301 1.00 94.81 110 LEU A N 1
ATOM 798 C CA . LEU A 1 110 ? -6.751 -0.474 4.989 1.00 94.81 110 LEU A CA 1
ATOM 799 C C . LEU A 1 110 ? -5.957 0.664 4.342 1.00 94.81 110 LEU A C 1
ATOM 801 O O . LEU A 1 110 ? -5.497 1.560 5.046 1.00 94.81 110 LEU A O 1
ATOM 805 N N . ILE A 1 111 ? -5.807 0.655 3.013 1.00 95.88 111 ILE A N 1
ATOM 806 C CA . ILE A 1 111 ? -5.069 1.712 2.303 1.00 95.88 111 ILE A CA 1
ATOM 807 C C . ILE A 1 111 ? -5.802 3.053 2.399 1.00 95.88 111 ILE A C 1
ATOM 809 O O . ILE A 1 111 ? -5.169 4.086 2.609 1.00 95.88 111 ILE A O 1
ATOM 813 N N . THR A 1 112 ? -7.133 3.042 2.316 1.00 96.00 112 THR A N 1
ATOM 814 C CA . THR A 1 112 ? -7.957 4.245 2.499 1.00 96.00 112 THR A CA 1
ATOM 815 C C . THR A 1 112 ? -7.778 4.822 3.900 1.00 96.00 112 THR A C 1
ATOM 817 O O . THR A 1 112 ? -7.516 6.016 4.047 1.00 96.00 112 THR A O 1
ATOM 820 N N . LEU A 1 113 ? -7.853 3.979 4.932 1.00 96.00 113 LEU A N 1
ATOM 821 C CA . LEU A 1 113 ? -7.638 4.387 6.314 1.00 96.00 113 LEU A CA 1
ATOM 822 C C . LEU A 1 113 ? -6.222 4.933 6.518 1.00 96.00 113 LEU A C 1
ATOM 824 O O . LEU A 1 113 ? -6.078 5.983 7.132 1.00 96.00 113 LEU A O 1
ATOM 828 N N . ALA A 1 114 ? -5.196 4.279 5.964 1.00 95.56 114 ALA A N 1
ATOM 829 C CA . ALA A 1 114 ? -3.809 4.736 6.055 1.00 95.56 114 ALA A CA 1
ATOM 830 C C . ALA A 1 114 ? -3.627 6.157 5.493 1.00 95.56 114 ALA A C 1
ATOM 832 O O . ALA A 1 114 ? -2.957 6.973 6.123 1.00 95.56 114 ALA A O 1
ATOM 833 N N . HIS A 1 115 ? -4.265 6.477 4.360 1.00 96.00 115 HIS A N 1
ATOM 834 C CA . HIS A 1 115 ? -4.279 7.840 3.810 1.00 96.00 115 HIS A CA 1
ATOM 835 C C . HIS A 1 115 ? -5.009 8.829 4.721 1.00 96.00 115 HIS A C 1
ATOM 837 O O . HIS A 1 115 ? -4.499 9.916 4.977 1.00 96.00 115 HIS A O 1
ATOM 843 N N . LEU A 1 116 ? -6.175 8.454 5.252 1.00 95.88 116 LEU A N 1
ATOM 844 C CA . LEU A 1 116 ? -6.977 9.327 6.118 1.00 95.88 116 LEU A CA 1
ATOM 845 C C . LEU A 1 116 ? -6.288 9.687 7.438 1.00 95.88 116 LEU A C 1
ATOM 847 O O . LEU A 1 116 ? -6.597 10.725 8.021 1.00 95.88 116 LEU A O 1
ATOM 851 N N . VAL A 1 117 ? -5.401 8.822 7.931 1.00 93.44 117 VAL A N 1
ATOM 852 C CA . VAL A 1 117 ? -4.778 8.959 9.257 1.00 93.44 117 VAL A CA 1
ATOM 853 C C . VAL A 1 117 ? -3.307 9.351 9.182 1.00 93.44 117 VAL A C 1
ATOM 855 O O . VAL A 1 117 ? -2.652 9.391 10.220 1.00 93.44 117 VAL A O 1
ATOM 858 N N . ALA A 1 118 ? -2.780 9.630 7.986 1.00 93.19 118 ALA A N 1
ATOM 859 C CA . ALA A 1 118 ? -1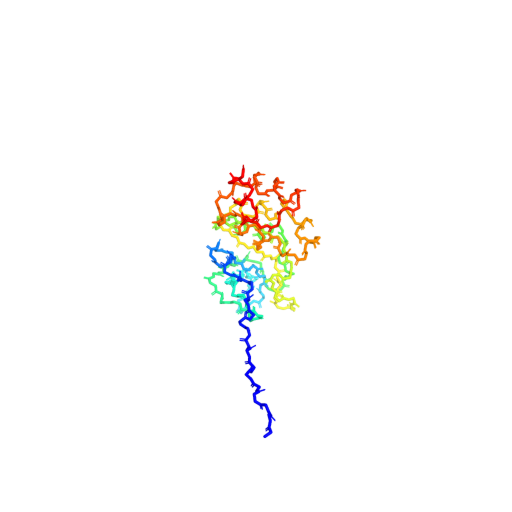.353 9.849 7.765 1.00 93.19 118 ALA A CA 1
ATOM 860 C C . ALA A 1 118 ? -0.773 10.961 8.655 1.00 93.19 118 ALA A C 1
ATOM 862 O O . ALA A 1 118 ? 0.236 10.736 9.322 1.00 93.19 118 ALA A O 1
ATOM 863 N N . ASP A 1 119 ? -1.451 12.109 8.736 1.00 90.88 119 ASP A N 1
ATOM 864 C CA . ASP A 1 119 ? -1.007 13.246 9.552 1.00 90.88 119 ASP A CA 1
ATOM 865 C C . ASP A 1 119 ? -1.017 12.906 11.051 1.00 90.88 119 ASP A C 1
ATOM 867 O O . ASP A 1 119 ? -0.016 13.080 11.744 1.00 90.88 119 ASP A O 1
ATOM 871 N N . ALA A 1 120 ? -2.114 12.323 11.543 1.00 89.38 120 ALA A N 1
ATOM 872 C CA . ALA A 1 120 ? -2.241 11.923 12.946 1.00 89.38 120 ALA A CA 1
ATOM 873 C C . ALA A 1 120 ? -1.226 10.833 13.338 1.00 89.38 120 ALA A C 1
ATOM 875 O O . ALA A 1 120 ? -0.705 10.820 14.453 1.00 89.38 120 ALA A O 1
ATOM 876 N N . ALA A 1 121 ? -0.923 9.914 12.420 1.00 88.94 121 ALA A N 1
ATOM 877 C CA . ALA A 1 121 ? 0.087 8.884 12.616 1.00 88.94 121 ALA A CA 1
ATOM 878 C C . ALA A 1 121 ? 1.503 9.488 12.651 1.00 88.94 121 ALA A C 1
ATOM 880 O O . ALA A 1 121 ? 2.308 9.107 13.504 1.00 88.94 121 ALA A O 1
ATOM 881 N N . ALA A 1 122 ? 1.790 10.478 11.798 1.00 88.88 122 ALA A N 1
ATOM 882 C CA . ALA A 1 122 ? 3.057 11.204 11.810 1.00 88.88 122 ALA A CA 1
ATOM 883 C C . ALA A 1 122 ? 3.268 11.970 13.127 1.00 88.88 122 ALA A C 1
ATOM 885 O O . ALA A 1 122 ? 4.340 11.867 13.724 1.00 88.88 122 ALA A O 1
ATOM 886 N N . GLU A 1 123 ? 2.240 12.661 13.631 1.00 88.12 123 GLU A N 1
ATOM 887 C CA . GLU A 1 123 ? 2.266 13.325 14.945 1.00 88.12 123 GLU A CA 1
ATOM 888 C C . GLU A 1 123 ? 2.522 12.337 16.096 1.00 88.12 123 GLU A C 1
ATOM 890 O O . GLU A 1 123 ? 3.205 12.662 17.068 1.00 88.12 123 GLU A O 1
ATOM 895 N N . ALA A 1 124 ? 2.016 11.108 15.966 1.00 84.94 124 ALA A N 1
ATOM 896 C CA . ALA A 1 124 ? 2.206 10.022 16.923 1.00 84.94 124 ALA A CA 1
ATOM 897 C C . ALA A 1 124 ? 3.568 9.314 16.821 1.00 84.94 124 ALA A C 1
ATOM 899 O O . ALA A 1 124 ? 3.897 8.495 17.681 1.00 84.94 124 ALA A O 1
ATOM 900 N N . GLY A 1 125 ? 4.339 9.558 15.756 1.00 87.75 125 GLY A N 1
ATOM 901 C CA . GLY A 1 125 ? 5.540 8.781 15.443 1.00 87.75 125 GLY A CA 1
ATOM 902 C C . GLY A 1 125 ? 5.250 7.321 15.064 1.00 87.75 125 GLY A C 1
ATOM 903 O O . GLY A 1 125 ? 6.098 6.452 15.270 1.00 87.75 125 GLY A O 1
ATOM 904 N N . VAL A 1 126 ? 4.059 7.033 14.530 1.00 89.25 126 VAL A N 1
ATOM 905 C CA . VAL A 1 126 ? 3.624 5.693 14.107 1.00 89.25 126 VAL A CA 1
ATOM 906 C C . VAL A 1 126 ? 3.465 5.658 12.590 1.00 89.25 126 VAL A C 1
ATOM 908 O O . VAL A 1 126 ? 2.991 6.606 11.975 1.00 89.25 126 VAL A O 1
ATOM 911 N N . HIS A 1 127 ? 3.830 4.542 11.961 1.00 90.12 127 HIS A N 1
ATOM 912 C CA . HIS A 1 127 ? 3.638 4.385 10.523 1.00 90.12 127 HIS A CA 1
ATOM 913 C C . HIS A 1 127 ? 2.135 4.259 10.170 1.00 90.12 127 HIS A C 1
ATOM 915 O O . HIS A 1 127 ? 1.478 3.361 10.713 1.00 90.12 127 HIS A O 1
ATOM 921 N N . PRO A 1 128 ? 1.583 5.056 9.231 1.00 92.62 128 PRO A N 1
ATOM 922 C CA . PRO A 1 128 ? 0.145 5.075 8.930 1.00 92.62 128 PRO A CA 1
ATOM 923 C C . PRO A 1 128 ? -0.433 3.707 8.550 1.00 92.62 128 PRO A C 1
ATOM 925 O O . PRO A 1 128 ? -1.492 3.318 9.032 1.00 92.62 128 PRO A O 1
ATOM 928 N N . VAL A 1 129 ? 0.297 2.926 7.748 1.00 92.75 129 VAL A N 1
ATOM 929 C CA . VAL A 1 129 ? -0.125 1.574 7.333 1.00 92.75 129 VAL A CA 1
ATOM 930 C C . VAL A 1 129 ? -0.153 0.591 8.508 1.00 92.75 129 VAL A C 1
ATOM 932 O O . VAL A 1 129 ? -1.033 -0.263 8.565 1.00 92.75 129 VAL A O 1
ATOM 935 N N . LEU A 1 130 ? 0.767 0.720 9.476 1.00 90.25 130 LEU A N 1
ATOM 936 C CA . LEU A 1 130 ? 0.757 -0.128 10.674 1.00 90.25 130 LEU A CA 1
ATOM 937 C C . LEU A 1 130 ? -0.419 0.228 11.576 1.00 90.25 130 LEU A C 1
ATOM 939 O O . LEU A 1 130 ? -1.087 -0.672 12.082 1.00 90.25 130 LEU A O 1
ATOM 943 N N . LEU A 1 131 ? -0.685 1.525 11.744 1.00 90.69 131 LEU A N 1
ATOM 944 C CA . LEU A 1 131 ? -1.837 2.003 12.494 1.00 90.69 131 LEU A CA 1
ATOM 945 C C . LEU A 1 131 ? -3.134 1.498 11.848 1.00 90.69 131 LEU A C 1
ATOM 947 O O . LEU A 1 131 ? -3.917 0.819 12.505 1.00 90.69 131 LEU A O 1
ATOM 951 N N . ALA A 1 132 ? -3.324 1.730 10.548 1.00 93.00 132 ALA A N 1
ATOM 952 C CA . ALA A 1 132 ? -4.497 1.268 9.812 1.00 93.00 132 ALA A CA 1
ATOM 953 C C . ALA A 1 132 ? -4.691 -0.255 9.905 1.00 93.00 132 ALA A C 1
ATOM 955 O O . ALA A 1 132 ? -5.798 -0.719 10.180 1.00 93.00 132 ALA A O 1
ATOM 956 N N . ALA A 1 133 ? -3.614 -1.037 9.760 1.00 90.94 133 ALA A N 1
ATOM 957 C CA . ALA A 1 133 ? -3.667 -2.490 9.890 1.00 90.94 133 ALA A CA 1
ATOM 958 C C . ALA A 1 133 ? -4.172 -2.943 11.270 1.00 90.94 133 ALA A C 1
ATOM 960 O O . ALA A 1 133 ? -4.940 -3.897 11.348 1.00 90.94 133 ALA A O 1
ATOM 961 N N . GLN A 1 134 ? -3.791 -2.258 12.356 1.00 89.94 134 GLN A N 1
ATOM 962 C CA . GLN A 1 134 ? -4.266 -2.588 13.706 1.00 89.94 134 GLN A CA 1
ATOM 963 C C . GLN A 1 134 ? -5.773 -2.360 13.861 1.00 89.94 134 GLN A C 1
ATOM 965 O O . GLN A 1 134 ? -6.462 -3.208 14.424 1.00 89.94 134 GLN A O 1
ATOM 970 N N . TRP A 1 135 ? -6.289 -1.241 13.352 1.00 91.88 135 TRP A N 1
ATOM 971 C CA . TRP A 1 135 ? -7.715 -0.910 13.432 1.00 91.88 135 TRP A CA 1
ATOM 972 C C . TRP A 1 135 ? -8.581 -1.846 12.591 1.00 91.88 135 TRP A C 1
ATOM 974 O O . TRP A 1 135 ? -9.587 -2.357 13.085 1.00 91.88 135 TRP A O 1
ATOM 984 N N . VAL A 1 136 ? -8.145 -2.141 11.365 1.00 90.62 136 VAL A N 1
ATOM 985 C CA . VAL A 1 136 ? -8.828 -3.092 10.479 1.00 90.62 136 VAL A CA 1
ATOM 986 C C . VAL A 1 136 ? -8.782 -4.508 11.058 1.00 90.62 136 VAL A C 1
ATOM 988 O O . VAL A 1 136 ? -9.799 -5.197 11.074 1.00 90.62 136 VAL A O 1
ATOM 991 N N . ALA A 1 137 ? -7.644 -4.943 11.611 1.00 88.56 137 ALA A N 1
ATOM 992 C CA . ALA A 1 137 ? -7.536 -6.246 12.272 1.00 88.56 137 ALA A CA 1
ATOM 993 C C . ALA A 1 137 ? -8.422 -6.355 13.526 1.00 88.56 137 ALA A C 1
ATOM 995 O O . ALA A 1 137 ? -8.861 -7.448 13.878 1.00 88.56 137 ALA A O 1
ATOM 996 N N . ALA A 1 138 ? -8.705 -5.231 14.187 1.00 88.44 138 ALA A N 1
ATOM 997 C CA . ALA A 1 138 ? -9.651 -5.157 15.296 1.00 88.44 138 ALA A CA 1
ATOM 998 C C . ALA A 1 138 ? -11.126 -5.083 14.846 1.00 88.44 138 ALA A C 1
ATOM 1000 O O . ALA A 1 138 ? -12.013 -5.053 15.698 1.00 88.44 138 ALA A O 1
ATOM 1001 N N . GLY A 1 139 ? -11.396 -5.090 13.536 1.00 89.50 139 GLY A N 1
ATOM 1002 C CA . GLY A 1 139 ? -12.743 -5.127 12.965 1.00 89.50 139 GLY A CA 1
ATOM 1003 C C . GLY A 1 139 ? -13.457 -3.777 12.922 1.00 89.50 139 GLY A C 1
ATOM 1004 O O . GLY A 1 139 ? -14.671 -3.749 12.730 1.00 89.50 139 GLY A O 1
ATOM 1005 N N . PHE A 1 140 ? -12.739 -2.667 13.112 1.00 89.44 140 PHE A N 1
ATOM 1006 C CA . PHE A 1 140 ? -13.325 -1.334 12.989 1.00 89.44 140 PHE A CA 1
ATOM 1007 C C . PHE A 1 140 ? -13.428 -0.914 11.526 1.00 89.44 140 PHE A C 1
ATOM 1009 O O . PHE A 1 140 ? -12.510 -1.149 10.737 1.00 89.44 140 PHE A O 1
ATOM 1016 N N . SER A 1 141 ? -14.532 -0.245 11.188 1.00 91.31 141 SER A N 1
ATOM 1017 C CA . SER A 1 141 ? -14.680 0.404 9.889 1.00 91.31 141 SER A CA 1
ATOM 1018 C C . SER A 1 141 ? -13.679 1.554 9.740 1.00 91.31 141 SER A C 1
ATOM 1020 O O . SER A 1 141 ? -13.207 2.125 10.730 1.00 91.31 141 SER A O 1
ATOM 1022 N N . THR A 1 142 ? -13.385 1.935 8.496 1.00 92.38 142 THR A N 1
ATOM 1023 C CA . THR A 1 142 ? -12.548 3.103 8.187 1.00 92.38 142 THR A CA 1
ATOM 1024 C C . THR A 1 142 ? -13.054 4.372 8.876 1.00 92.38 142 THR A C 1
ATOM 1026 O O . THR A 1 142 ? -12.256 5.122 9.439 1.00 92.38 142 THR A O 1
ATOM 1029 N N . ASP A 1 143 ? -14.369 4.603 8.871 1.00 92.25 143 ASP A N 1
ATOM 1030 C CA . ASP A 1 143 ? -14.970 5.809 9.445 1.00 92.25 143 ASP A CA 1
ATOM 1031 C C . ASP A 1 143 ? -14.855 5.833 10.973 1.00 92.25 143 ASP A C 1
ATOM 1033 O O . ASP A 1 143 ? -14.456 6.857 11.539 1.00 92.25 143 ASP A O 1
ATOM 1037 N N . ASP A 1 144 ? -15.127 4.703 11.635 1.00 92.94 144 ASP A N 1
ATOM 1038 C CA . ASP A 1 144 ? -15.003 4.586 13.090 1.00 92.94 144 ASP A CA 1
ATOM 1039 C C . ASP A 1 144 ? -13.547 4.759 13.525 1.00 92.94 144 ASP A C 1
ATOM 1041 O O . ASP A 1 144 ? -13.246 5.559 14.412 1.00 92.94 144 ASP A O 1
ATOM 1045 N N . ALA A 1 145 ? -12.626 4.045 12.871 1.00 92.06 145 ALA A N 1
ATOM 1046 C CA . ALA A 1 145 ? -11.202 4.115 13.169 1.00 92.06 145 ALA A CA 1
ATOM 1047 C C . ALA A 1 145 ? -10.657 5.535 12.971 1.00 92.06 145 ALA A C 1
ATOM 1049 O O . AL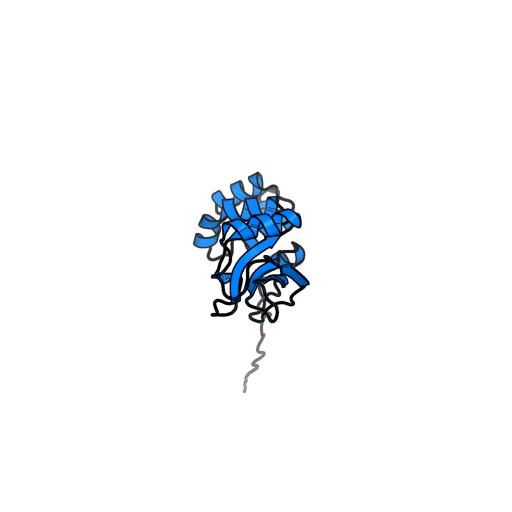A A 1 145 ? -9.988 6.075 13.853 1.00 92.06 145 ALA A O 1
ATOM 1050 N N . ALA A 1 146 ? -10.988 6.183 11.850 1.00 92.31 146 ALA A N 1
ATOM 1051 C CA . ALA A 1 146 ? -10.573 7.558 11.596 1.00 92.31 146 ALA A CA 1
ATOM 1052 C C . ALA A 1 146 ? -11.187 8.539 12.610 1.00 92.31 146 ALA A C 1
ATOM 1054 O O . ALA A 1 146 ? -10.522 9.488 13.027 1.00 92.31 146 ALA A O 1
ATOM 1055 N N . GLY A 1 147 ? -12.435 8.313 13.034 1.00 91.75 147 GLY A N 1
ATOM 1056 C CA . GLY A 1 147 ? -13.085 9.074 14.100 1.00 91.75 147 GLY A CA 1
ATOM 1057 C C . GLY A 1 147 ? -12.313 9.003 15.418 1.00 91.75 147 GLY A C 1
ATOM 1058 O O . GLY A 1 147 ? -11.975 10.044 15.985 1.00 91.75 147 GLY A O 1
ATOM 1059 N N . TRP A 1 148 ? -11.971 7.794 15.862 1.00 92.31 148 TRP A N 1
ATOM 1060 C CA . TRP A 1 148 ? -11.199 7.562 17.085 1.00 92.31 148 TRP A CA 1
ATOM 1061 C C . TRP A 1 148 ? -9.791 8.156 17.024 1.00 92.31 148 TRP A C 1
ATOM 1063 O O . TRP A 1 148 ? -9.364 8.832 17.961 1.00 92.31 148 TRP A O 1
ATOM 1073 N N . ILE A 1 149 ? -9.090 7.981 15.903 1.00 89.62 149 ILE A N 1
ATOM 1074 C CA . ILE A 1 149 ? -7.736 8.519 15.720 1.00 89.62 149 ILE A CA 1
ATOM 1075 C C . ILE A 1 149 ? -7.736 10.048 15.772 1.00 89.62 149 ILE A C 1
ATOM 1077 O O . ILE A 1 149 ? -6.887 10.634 16.441 1.00 89.62 149 ILE A O 1
ATOM 1081 N N . ARG A 1 150 ? -8.728 10.710 15.160 1.00 86.81 150 ARG A N 1
ATOM 1082 C CA . ARG A 1 150 ? -8.885 12.175 15.249 1.00 86.81 150 ARG A CA 1
ATOM 1083 C C . ARG A 1 150 ? -9.172 12.670 16.667 1.00 86.81 150 ARG A C 1
ATOM 1085 O O . ARG A 1 150 ? -8.879 13.818 16.980 1.00 86.81 150 ARG A O 1
ATOM 1092 N N . GLN A 1 151 ? -9.728 11.819 17.526 1.00 87.94 151 GLN A N 1
ATOM 1093 C CA . GLN A 1 151 ? -9.922 12.104 18.950 1.00 87.94 151 GLN A CA 1
ATOM 1094 C C . GLN A 1 151 ? -8.674 11.795 19.797 1.00 87.94 151 GLN A C 1
ATOM 1096 O O . GLN A 1 151 ? -8.716 11.911 21.020 1.00 87.94 151 GLN A O 1
ATOM 1101 N N . GLY A 1 152 ? -7.561 11.410 19.166 1.00 86.44 152 GLY A N 1
ATOM 1102 C CA . GLY A 1 152 ? -6.301 11.085 19.830 1.00 86.44 152 GLY A CA 1
ATOM 1103 C C . GLY A 1 152 ? -6.186 9.628 20.280 1.00 86.44 152 GLY A C 1
ATOM 1104 O O . GLY A 1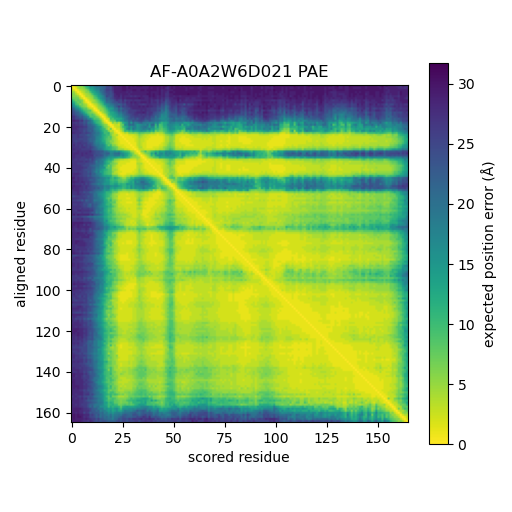 152 ? -5.217 9.275 20.952 1.00 86.44 152 GLY A O 1
ATOM 1105 N N . VAL A 1 153 ? -7.135 8.758 19.920 1.00 88.19 153 VAL A N 1
ATOM 1106 C CA . VAL A 1 153 ? -7.063 7.332 20.253 1.00 88.19 153 VAL A CA 1
ATOM 1107 C C . VAL A 1 153 ? -6.249 6.601 19.192 1.00 88.19 153 VAL A C 1
ATOM 1109 O O . VAL A 1 153 ? -6.685 6.421 18.062 1.00 88.19 153 VAL A O 1
ATOM 1112 N N . GLN A 1 154 ? -5.051 6.156 19.563 1.00 83.69 154 GLN A N 1
ATOM 1113 C CA . GLN A 1 154 ? -4.081 5.567 18.629 1.00 83.69 154 GLN A CA 1
ATOM 1114 C C . GLN A 1 154 ? -4.081 4.032 18.623 1.00 83.69 154 GLN A C 1
ATOM 1116 O O . GLN A 1 154 ? -3.284 3.417 17.924 1.00 83.69 154 GLN A O 1
ATOM 1121 N N . SER A 1 155 ? -4.949 3.396 19.410 1.00 84.62 155 SER A N 1
ATOM 1122 C CA . SER A 1 155 ? -5.003 1.940 19.537 1.00 84.62 155 SER A CA 1
ATOM 1123 C C . SER A 1 155 ? -6.449 1.464 19.731 1.00 84.62 155 SER A C 1
ATOM 1125 O O . SER A 1 155 ? -7.155 2.010 20.585 1.00 84.62 155 SER A O 1
ATOM 1127 N N . PRO A 1 156 ? -6.889 0.420 19.004 1.00 81.25 156 PRO A N 1
ATOM 1128 C CA . PRO A 1 156 ? -8.240 -0.127 19.140 1.00 81.25 156 PRO A CA 1
ATOM 1129 C C . PRO A 1 156 ? -8.507 -0.743 20.522 1.00 81.25 156 PRO A C 1
ATOM 1131 O O . PRO A 1 156 ? -9.648 -0.834 20.958 1.00 81.25 156 PRO A O 1
ATOM 1134 N N . GLN A 1 157 ? -7.476 -1.139 21.270 1.00 82.12 157 GLN A N 1
ATOM 1135 C CA . GLN A 1 157 ? -7.636 -1.644 22.636 1.00 82.12 157 GLN A CA 1
ATOM 1136 C C . GLN A 1 157 ? -8.133 -0.552 23.598 1.00 82.12 157 GLN A C 1
ATOM 1138 O O . GLN A 1 157 ? -8.875 -0.839 24.536 1.00 82.12 157 GLN A O 1
ATOM 1143 N N . ALA A 1 158 ? -7.774 0.711 23.353 1.00 74.81 158 ALA A N 1
ATOM 1144 C CA . ALA A 1 158 ? -8.216 1.826 24.184 1.00 74.81 158 ALA A CA 1
ATOM 1145 C C . ALA A 1 158 ? -9.724 2.117 24.039 1.00 74.81 158 ALA A C 1
ATOM 1147 O O . ALA A 1 158 ? -10.345 2.572 24.998 1.00 74.81 158 ALA A O 1
ATOM 1148 N N . THR A 1 159 ? -10.337 1.800 22.891 1.00 74.38 159 THR A N 1
ATOM 1149 C CA . THR A 1 159 ? -11.784 1.994 22.664 1.00 74.38 159 THR A CA 1
ATOM 1150 C C . THR A 1 159 ? -12.627 0.884 23.292 1.00 74.38 159 THR A C 1
ATOM 1152 O O . THR A 1 159 ? -13.723 1.137 23.799 1.00 74.38 159 THR A O 1
ATOM 1155 N N . GLN A 1 160 ? -12.100 -0.344 23.348 1.00 64.31 160 GLN A N 1
ATOM 1156 C CA . GLN A 1 160 ? -12.767 -1.479 23.999 1.00 64.31 160 GLN A CA 1
ATOM 1157 C C . GLN A 1 160 ? -12.989 -1.233 25.499 1.00 64.31 160 GLN A C 1
ATOM 1159 O O . GLN A 1 160 ? -14.021 -1.619 26.042 1.00 64.31 160 GLN A O 1
ATOM 1164 N N . HIS A 1 161 ? -12.068 -0.526 26.160 1.00 59.75 161 HIS A N 1
ATOM 1165 C CA . HIS A 1 161 ? -12.200 -0.169 27.575 1.00 59.75 161 HIS A CA 1
ATOM 1166 C C . HIS A 1 161 ? -13.210 0.966 27.819 1.00 59.75 161 HIS A C 1
ATOM 1168 O O . HIS A 1 161 ? -13.781 1.045 28.902 1.00 59.75 161 HIS A O 1
ATOM 1174 N N . GLN A 1 162 ? -13.460 1.822 26.824 1.00 56.97 162 GLN A N 1
ATOM 1175 C CA . GLN A 1 162 ? -14.430 2.920 26.922 1.00 56.97 162 GLN A CA 1
ATOM 1176 C C . GLN A 1 162 ? -15.866 2.487 26.606 1.00 56.97 162 GLN A C 1
ATOM 1178 O O . GLN A 1 162 ? -16.804 3.130 27.057 1.00 56.97 162 GLN A O 1
ATOM 1183 N N . THR A 1 163 ? -16.047 1.385 25.874 1.00 56.38 163 THR A N 1
ATOM 1184 C CA . THR A 1 163 ? -17.380 0.864 25.510 1.00 56.38 163 THR A CA 1
ATOM 1185 C C . THR A 1 163 ? -17.992 -0.021 26.612 1.00 56.38 163 THR A C 1
ATOM 1187 O O . THR A 1 163 ? -19.167 -0.367 26.551 1.00 56.38 163 THR A O 1
ATOM 1190 N N . MET A 1 164 ? -17.208 -0.402 27.629 1.00 48.84 164 MET A N 1
ATOM 1191 C CA . MET A 1 164 ? -17.642 -1.250 28.754 1.00 48.84 164 MET A CA 1
ATOM 1192 C C . MET A 1 164 ? -17.841 -0.494 30.083 1.00 48.84 164 MET A C 1
ATOM 1194 O O . MET A 1 164 ? -18.010 -1.138 31.119 1.00 48.84 164 MET A O 1
ATOM 1198 N N . SER A 1 165 ? -17.810 0.843 30.080 1.00 43.34 165 SER A N 1
ATOM 1199 C CA . SER A 1 165 ? -18.205 1.688 31.226 1.00 43.34 165 SER A CA 1
ATOM 1200 C C . SER A 1 165 ? -19.529 2.382 30.952 1.00 43.34 165 SER A C 1
ATOM 1202 O O . SER A 1 165 ? -20.295 2.548 31.925 1.00 43.34 165 SER A O 1
#

Nearest PDB structures (foldseek):
  6s4l-assembly1_C  TM=3.694E-01  e=2.317E+00  Homo sapiens
  3n0f-assembly2_B  TM=4.261E-01  e=2.788E+00  Populus tremula x Populus alba
  2zbk-assembly1_B  TM=4.587E-01  e=7.480E+00  Saccharolobus shibatae
  5vfp-assembly1_k  TM=2.803E-01  e=9.574E+00  Homo sapiens

pLDDT: mean 80.78, std 18.75, range [30.38, 96.19]

Foldseek 3Di:
DDDDDPPPPPPPPPPDPVLCQVQAKWWWKWFQDPDQFIKTFTFRCDPDPDTHDGPDMDGLPHGSVDDGDDLVSVQVRLVVVQKDFDADQVSDDDDPGMTTGGMIGNDPQLSVLLVLCVVLCVVVVHRSSSQSSQCVVVVHGSVRSSVCSVVVNSHPVVVVVVVVD

Mean predicted aligned error: 9.65 Å

Solvent-accessible surface area (backbone atoms only — not comparable to full-atom values): 9383 Å² total; per-residue (Å²): 133,88,79,91,81,83,81,81,77,72,80,78,76,70,82,67,50,58,35,34,48,76,56,56,35,23,25,30,26,45,28,61,52,101,65,69,29,30,28,41,37,29,17,43,49,51,82,60,96,60,84,38,60,75,78,50,72,43,75,68,78,44,43,61,87,51,77,82,79,57,79,76,53,53,56,54,62,33,45,78,69,58,28,39,73,40,83,33,51,82,53,33,60,85,49,103,50,29,35,18,47,10,41,32,22,64,50,57,61,40,43,51,30,16,65,75,35,35,68,63,21,56,78,69,76,43,58,28,57,50,50,23,25,45,30,47,73,71,68,44,52,53,68,59,44,50,52,41,40,74,73,68,45,86,49,64,70,65,52,59,64,63,76,76,112